Protein AF-A0A538GD21-F1 (afdb_monomer_lite)

pLDDT: mean 90.35, std 8.59, range [55.34, 98.69]

Radius of gyration: 17.84 Å; chains: 1; bounding box: 38×22×56 Å

Secondary structure (DSSP, 8-state):
-HHHHHHHHHHHHHHHHHHHHHHHHHHHHT--TTS-HHHHHHHHHHHHHHHTHHHHHHHHHHHHHHHHHHHHHTTS-GGGHHHHHHHHHHHHHHHHHHHHHHHHHS-PPTT-HHHHHHHHHHHHHHHHHHH-

Sequence (132 aa):
AQAEALRERAVQLVDEDAEAYRLALEARAAADESAKPEQRDWTLGQITAAAAEPPLALVRLGADLAELCGAAAGRVEPRVHADVAAAAALGAAVARGARALVAANLTAPAGDPRVEEADRLVAAAEAVARAL

Foldseek 3Di:
DVVVVLVVVVVVLVVVLVVLVVVLVVQLVVQDPPDDPVVSVVSNQVSLVSNLVSLLVQLVSLLSQLVVLLVCLVPDDPVCNVVSLVSLVVSLVSLVVSLVVSVVSNVDDPPDVSNVSSVVSSVNSVVSSVVD

Structure (mmCIF, N/CA/C/O backbone):
data_AF-A0A538GD21-F1
#
_entry.id   AF-A0A538GD21-F1
#
loop_
_atom_site.group_PDB
_atom_site.id
_atom_site.type_symbol
_atom_site.label_atom_id
_atom_site.label_alt_id
_atom_site.label_comp_id
_atom_site.label_asym_id
_atom_site.label_entity_id
_atom_site.label_seq_id
_atom_site.pdbx_PDB_ins_code
_atom_site.Cartn_x
_atom_site.Cartn_y
_atom_site.Cartn_z
_atom_site.occupancy
_atom_site.B_iso_or_equiv
_atom_site.auth_seq_id
_atom_site.auth_comp_id
_atom_site.auth_asym_id
_atom_site.auth_atom_id
_atom_site.pdbx_PDB_model_num
ATOM 1 N N . ALA A 1 1 ? 4.323 1.619 20.055 1.00 80.06 1 ALA A N 1
ATOM 2 C CA . ALA A 1 1 ? 5.445 0.931 19.383 1.00 80.06 1 ALA A CA 1
ATOM 3 C C . ALA A 1 1 ? 5.147 0.683 17.904 1.00 80.06 1 ALA A C 1
ATOM 5 O O . ALA A 1 1 ? 5.859 1.218 17.069 1.00 80.06 1 ALA A O 1
ATOM 6 N N . GLN A 1 2 ? 4.106 -0.088 17.554 1.00 90.19 2 GLN A N 1
ATOM 7 C CA . GLN A 1 2 ? 3.800 -0.386 16.143 1.00 90.19 2 GLN A CA 1
ATOM 8 C C . GLN A 1 2 ? 3.352 0.853 15.348 1.00 90.19 2 GLN A C 1
ATOM 10 O O . GLN A 1 2 ? 3.817 1.050 14.233 1.00 90.19 2 GLN A O 1
ATOM 15 N N . ALA A 1 3 ? 2.515 1.721 15.928 1.00 90.75 3 ALA A N 1
ATOM 16 C CA . ALA A 1 3 ? 2.095 2.965 15.277 1.00 90.75 3 ALA A CA 1
ATOM 17 C C . ALA A 1 3 ? 3.279 3.912 15.004 1.00 90.75 3 ALA A C 1
ATOM 19 O O . ALA A 1 3 ? 3.379 4.472 13.915 1.00 90.75 3 ALA A O 1
ATOM 20 N N . GLU A 1 4 ? 4.212 4.054 15.954 1.00 94.12 4 GLU A N 1
ATOM 21 C CA . GLU A 1 4 ? 5.437 4.830 15.734 1.00 94.12 4 GLU A CA 1
ATOM 22 C C . GLU A 1 4 ? 6.307 4.233 14.624 1.00 94.12 4 GLU A C 1
ATOM 24 O O . GLU A 1 4 ? 6.770 4.982 13.767 1.00 94.12 4 GLU A O 1
ATOM 29 N N . ALA A 1 5 ? 6.469 2.906 14.587 1.00 95.38 5 ALA A N 1
ATOM 30 C CA . ALA A 1 5 ? 7.230 2.233 13.536 1.00 95.38 5 ALA A CA 1
ATOM 31 C C . ALA A 1 5 ? 6.598 2.434 12.146 1.00 95.38 5 ALA A C 1
ATOM 33 O O . ALA A 1 5 ? 7.303 2.733 11.184 1.00 95.38 5 ALA A O 1
ATOM 34 N N . LEU A 1 6 ? 5.266 2.342 12.041 1.00 94.75 6 LEU A N 1
ATOM 35 C CA . LEU A 1 6 ? 4.541 2.633 10.799 1.00 94.75 6 LEU A CA 1
ATOM 36 C C . LEU A 1 6 ? 4.718 4.095 10.378 1.00 94.75 6 LEU A C 1
ATOM 38 O O . LEU A 1 6 ? 4.948 4.372 9.205 1.00 94.75 6 LEU A O 1
ATOM 42 N N . ARG A 1 7 ? 4.667 5.038 11.323 1.00 94.56 7 ARG A N 1
ATOM 43 C CA . ARG A 1 7 ? 4.904 6.460 11.042 1.00 94.56 7 ARG A CA 1
ATOM 44 C C . ARG A 1 7 ? 6.318 6.701 10.511 1.00 94.56 7 ARG A C 1
ATOM 46 O O . ARG A 1 7 ? 6.482 7.421 9.533 1.00 94.56 7 ARG A O 1
ATOM 53 N N . GLU A 1 8 ? 7.331 6.120 11.147 1.00 95.50 8 GLU A N 1
ATOM 54 C CA . GLU A 1 8 ? 8.727 6.233 10.704 1.00 95.50 8 GLU A CA 1
ATOM 55 C C . GLU A 1 8 ? 8.917 5.641 9.308 1.00 95.50 8 GLU A C 1
ATOM 57 O O . GLU A 1 8 ? 9.524 6.282 8.448 1.00 95.50 8 GLU A O 1
ATOM 62 N N . ARG A 1 9 ? 8.317 4.473 9.045 1.00 95.50 9 ARG A N 1
ATOM 63 C CA . ARG A 1 9 ? 8.356 3.855 7.719 1.00 95.50 9 ARG A CA 1
ATOM 64 C C . ARG A 1 9 ? 7.638 4.695 6.664 1.00 95.50 9 ARG A C 1
ATOM 66 O O . ARG A 1 9 ? 8.142 4.810 5.552 1.00 95.50 9 ARG A O 1
ATOM 73 N N . ALA A 1 10 ? 6.505 5.310 7.003 1.00 93.31 10 ALA A N 1
ATOM 74 C CA . ALA A 1 10 ? 5.768 6.178 6.088 1.00 93.31 10 ALA A CA 1
ATOM 75 C C . ALA A 1 10 ? 6.607 7.384 5.652 1.00 93.31 10 ALA A C 1
ATOM 77 O O . ALA A 1 10 ? 6.613 7.722 4.474 1.00 93.31 10 ALA A O 1
ATOM 78 N N . VAL A 1 11 ? 7.346 8.002 6.580 1.00 93.69 11 VAL A N 1
ATOM 79 C CA . VAL A 1 11 ? 8.239 9.129 6.264 1.00 93.69 11 VAL A CA 1
ATOM 80 C C . VAL A 1 11 ? 9.363 8.693 5.324 1.00 93.69 11 VAL A C 1
ATOM 82 O O . VAL A 1 11 ? 9.615 9.376 4.340 1.00 93.69 11 VAL A O 1
ATOM 85 N N . GLN A 1 12 ? 9.992 7.543 5.577 1.00 92.94 12 GLN A N 1
ATOM 86 C CA . GLN A 1 12 ? 11.043 7.009 4.699 1.00 92.94 12 GLN A CA 1
ATOM 87 C C . GLN A 1 12 ? 10.528 6.703 3.288 1.00 92.94 12 GLN A C 1
ATOM 89 O O . GLN A 1 12 ? 11.198 7.004 2.305 1.00 92.94 12 GLN A O 1
ATOM 94 N N . LE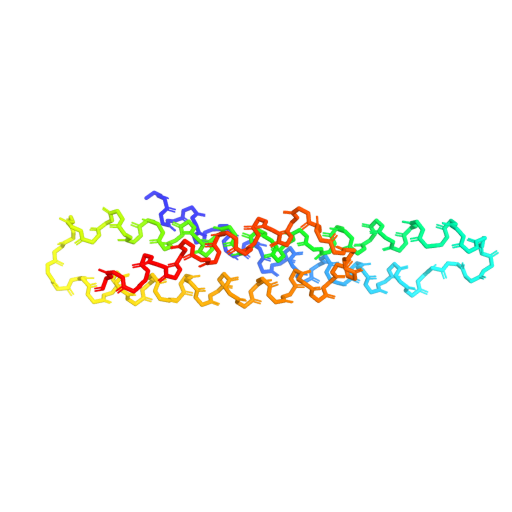U A 1 13 ? 9.325 6.133 3.183 1.00 92.56 13 LEU A N 1
ATOM 95 C CA . LEU A 1 13 ? 8.744 5.746 1.898 1.00 92.56 13 LEU A CA 1
ATOM 96 C C . LEU A 1 13 ? 8.457 6.931 0.974 1.00 92.56 13 LEU A C 1
ATOM 98 O O . LEU A 1 13 ? 8.493 6.755 -0.238 1.00 92.56 13 LEU A O 1
ATOM 102 N N . VAL A 1 14 ? 8.200 8.123 1.519 1.00 86.06 14 VAL A N 1
ATOM 103 C CA . VAL A 1 14 ? 8.024 9.338 0.705 1.00 86.06 14 VAL A CA 1
ATOM 104 C C . VAL A 1 14 ? 9.301 9.662 -0.072 1.00 86.06 14 VAL A C 1
ATOM 106 O O . VAL A 1 14 ? 9.235 9.936 -1.269 1.00 86.06 14 VAL A O 1
ATOM 109 N N . ASP A 1 15 ? 10.454 9.593 0.592 1.00 89.56 15 ASP A N 1
ATOM 110 C CA . ASP A 1 15 ? 11.743 9.872 -0.042 1.00 89.56 15 ASP A CA 1
ATOM 111 C C . ASP A 1 15 ? 12.143 8.740 -1.004 1.00 89.56 15 ASP A C 1
ATOM 113 O O . ASP A 1 15 ? 12.613 9.003 -2.111 1.00 89.56 15 ASP A O 1
ATOM 117 N N . GLU A 1 16 ? 11.906 7.481 -0.614 1.00 91.25 16 GLU A N 1
ATOM 118 C CA . GLU A 1 16 ? 12.181 6.305 -1.453 1.00 91.25 16 GLU A CA 1
ATOM 119 C C . GLU A 1 16 ? 11.358 6.307 -2.753 1.00 91.25 16 GLU A C 1
ATOM 121 O O . GLU A 1 16 ? 11.899 5.995 -3.813 1.00 91.25 16 GLU A O 1
ATOM 126 N N . ASP A 1 17 ? 10.075 6.680 -2.697 1.00 86.56 17 ASP A N 1
ATOM 127 C CA . ASP A 1 17 ? 9.197 6.758 -3.873 1.00 86.56 17 ASP A CA 1
ATOM 128 C C . ASP A 1 17 ? 9.646 7.853 -4.849 1.00 86.56 17 ASP A C 1
ATOM 130 O O . ASP A 1 17 ? 9.818 7.599 -6.046 1.00 86.56 17 ASP A O 1
ATOM 134 N N . ALA A 1 18 ? 9.926 9.053 -4.331 1.00 87.19 18 ALA A N 1
ATOM 135 C CA . ALA A 1 18 ? 10.401 10.167 -5.143 1.00 87.19 18 ALA A CA 1
ATOM 136 C C . ALA A 1 18 ? 11.740 9.846 -5.828 1.00 87.19 18 ALA A C 1
ATOM 138 O O . ALA A 1 18 ? 11.923 10.133 -7.016 1.00 87.19 18 ALA A O 1
ATOM 139 N N . GLU A 1 19 ? 12.663 9.223 -5.096 1.00 89.50 19 GLU A N 1
ATOM 140 C CA . GLU A 1 19 ? 13.976 8.851 -5.612 1.00 89.50 19 GLU A CA 1
ATOM 141 C C . GLU A 1 19 ? 13.892 7.725 -6.648 1.00 89.50 19 GLU A C 1
ATOM 143 O O . GLU A 1 19 ? 14.491 7.828 -7.720 1.00 89.50 19 GLU A O 1
ATOM 148 N N . ALA A 1 20 ? 13.109 6.675 -6.384 1.00 87.69 20 ALA A N 1
ATOM 149 C CA . ALA A 1 20 ? 12.917 5.584 -7.336 1.00 87.69 20 ALA A CA 1
ATOM 150 C C . ALA A 1 20 ? 12.286 6.080 -8.642 1.00 87.69 20 ALA A C 1
ATOM 152 O O . ALA A 1 20 ? 12.716 5.687 -9.730 1.00 87.69 20 ALA A O 1
ATOM 153 N N . TYR A 1 21 ? 11.314 6.990 -8.552 1.00 83.25 21 TYR A N 1
ATOM 154 C CA . TYR A 1 21 ? 10.711 7.611 -9.724 1.00 83.25 21 TYR A CA 1
ATOM 155 C C . TYR A 1 21 ? 11.722 8.458 -10.511 1.00 83.25 21 TYR A C 1
ATOM 157 O O . TYR A 1 21 ? 11.814 8.332 -11.736 1.00 83.25 21 TYR A O 1
ATOM 165 N N . ARG A 1 22 ? 12.535 9.277 -9.827 1.00 88.44 22 ARG A N 1
ATOM 166 C CA . ARG A 1 22 ? 13.602 10.072 -10.459 1.00 88.44 22 ARG A CA 1
ATOM 167 C C . ARG A 1 22 ? 14.603 9.179 -11.195 1.00 88.44 22 ARG A C 1
ATOM 169 O O . ARG A 1 22 ? 14.872 9.413 -12.374 1.00 88.44 22 ARG A O 1
ATOM 176 N N . LEU A 1 23 ? 15.108 8.140 -10.530 1.00 85.94 23 LEU A N 1
ATOM 177 C CA . LEU A 1 23 ? 16.044 7.176 -11.115 1.00 85.94 23 LEU A CA 1
ATOM 178 C C . LEU A 1 23 ? 15.436 6.461 -12.326 1.00 85.94 23 LEU A C 1
ATOM 180 O O . LEU A 1 23 ? 16.123 6.254 -13.326 1.00 85.94 23 LEU A O 1
ATOM 184 N N . ALA A 1 24 ? 14.143 6.133 -12.276 1.00 84.50 24 ALA A N 1
ATOM 185 C CA . ALA A 1 24 ? 13.456 5.514 -13.400 1.00 84.50 24 ALA A CA 1
ATOM 186 C C . ALA A 1 24 ? 13.374 6.436 -14.625 1.00 84.50 24 ALA A C 1
ATOM 188 O O . ALA A 1 24 ? 13.600 5.988 -15.752 1.00 84.50 24 ALA A O 1
ATOM 189 N N . LEU A 1 25 ? 13.104 7.729 -14.420 1.00 85.56 25 LEU A N 1
ATOM 190 C CA . LEU A 1 25 ? 13.097 8.717 -15.501 1.00 85.56 25 LEU A CA 1
ATOM 191 C C . LEU A 1 25 ? 14.486 8.912 -16.117 1.00 85.56 25 LEU A C 1
ATOM 193 O O . LEU A 1 25 ? 14.608 8.943 -17.343 1.00 85.56 25 LEU A O 1
ATOM 197 N N . GLU A 1 26 ? 15.525 9.011 -15.288 1.00 87.12 26 GLU A N 1
ATOM 198 C CA . GLU A 1 26 ? 16.910 9.156 -15.748 1.00 87.12 26 GLU A CA 1
ATOM 199 C C . GLU A 1 26 ? 17.370 7.939 -16.539 1.00 87.12 26 GLU A C 1
ATOM 201 O O . GLU A 1 26 ? 17.910 8.077 -17.635 1.00 87.12 26 GLU A O 1
ATOM 206 N N . ALA A 1 27 ? 17.095 6.742 -16.028 1.00 82.81 27 ALA A N 1
ATOM 207 C CA . ALA A 1 27 ? 17.472 5.510 -16.695 1.00 82.81 27 ALA A CA 1
ATOM 208 C C . ALA A 1 27 ? 16.691 5.305 -18.006 1.00 82.81 27 ALA A C 1
ATOM 210 O O . ALA A 1 27 ? 17.253 4.814 -18.984 1.00 82.81 27 ALA A O 1
ATOM 211 N N . ARG A 1 28 ? 15.429 5.756 -18.079 1.00 80.50 28 ARG A N 1
ATOM 212 C CA . ARG A 1 28 ? 14.667 5.781 -19.337 1.00 80.50 28 ARG A CA 1
ATOM 213 C C . ARG A 1 28 ? 15.251 6.766 -20.348 1.00 80.50 28 ARG A C 1
ATOM 215 O O . ARG A 1 28 ? 15.279 6.457 -21.533 1.00 80.50 28 ARG A O 1
ATOM 222 N N . ALA A 1 29 ? 15.701 7.937 -19.900 1.00 84.25 29 ALA A N 1
ATOM 223 C CA . ALA A 1 29 ? 16.320 8.941 -20.765 1.00 84.25 29 ALA A CA 1
ATOM 224 C C . ALA A 1 29 ? 17.718 8.522 -21.251 1.00 84.25 29 ALA A C 1
ATOM 226 O O . ALA A 1 29 ? 18.106 8.858 -22.365 1.00 84.25 29 ALA A O 1
ATOM 227 N N . ALA A 1 30 ? 18.459 7.781 -20.425 1.00 82.81 30 ALA A N 1
ATOM 228 C CA . ALA A 1 30 ? 19.785 7.259 -20.743 1.00 82.81 30 ALA A CA 1
ATOM 229 C C . ALA A 1 30 ? 19.757 5.931 -21.519 1.00 82.81 30 ALA A C 1
ATOM 231 O O . ALA A 1 30 ? 20.818 5.425 -21.884 1.00 82.81 30 ALA A O 1
ATOM 232 N N . ALA A 1 31 ? 18.575 5.345 -21.743 1.00 79.12 31 ALA A N 1
ATOM 233 C CA . ALA A 1 31 ? 18.439 4.090 -22.466 1.00 79.12 31 ALA A CA 1
ATOM 234 C C . ALA A 1 31 ? 19.028 4.234 -23.877 1.00 79.12 31 ALA A C 1
ATOM 236 O O . ALA A 1 31 ? 18.521 4.989 -24.704 1.00 79.12 31 ALA A O 1
ATOM 237 N N . ASP A 1 32 ? 20.116 3.506 -24.127 1.00 75.56 32 ASP A N 1
ATOM 238 C CA . ASP A 1 32 ? 20.887 3.600 -25.361 1.00 75.56 32 ASP A CA 1
ATOM 239 C C . ASP A 1 32 ? 20.032 3.185 -26.566 1.00 75.56 32 ASP A C 1
ATOM 241 O O . ASP A 1 32 ? 19.669 2.017 -26.733 1.00 75.56 32 ASP A O 1
ATOM 245 N N . GLU A 1 33 ? 19.702 4.152 -27.421 1.00 73.31 33 GLU A N 1
ATOM 246 C CA . GLU A 1 33 ? 18.956 3.907 -28.656 1.00 73.31 33 GLU A CA 1
ATOM 247 C C . GLU A 1 33 ? 19.740 3.051 -29.660 1.00 73.31 33 GLU A C 1
ATOM 249 O O . GLU A 1 33 ? 19.134 2.457 -30.553 1.00 73.31 33 GLU A O 1
ATOM 254 N N . SER A 1 34 ? 21.064 2.952 -29.503 1.00 76.25 34 SER A N 1
ATOM 255 C CA . SER A 1 34 ? 21.932 2.101 -30.319 1.00 76.25 34 SER A CA 1
ATOM 256 C C . SER A 1 34 ? 22.043 0.658 -29.807 1.00 76.25 34 SER A C 1
ATOM 258 O O . SER A 1 34 ? 22.546 -0.211 -30.528 1.00 76.25 34 SER A O 1
ATOM 260 N N . ALA A 1 35 ? 21.529 0.365 -28.605 1.00 79.69 35 ALA A N 1
ATOM 261 C CA . ALA A 1 35 ? 21.468 -0.993 -28.075 1.00 79.69 35 ALA A CA 1
ATOM 262 C C . ALA A 1 35 ? 20.474 -1.867 -28.855 1.00 79.69 35 ALA A C 1
ATOM 264 O O . ALA A 1 35 ? 19.518 -1.394 -29.477 1.00 79.69 35 ALA A O 1
ATOM 265 N N . LYS A 1 36 ? 20.662 -3.192 -28.784 1.00 86.38 36 LYS A N 1
ATOM 266 C CA . LYS A 1 36 ? 19.693 -4.129 -29.365 1.00 86.38 36 LYS A CA 1
ATOM 267 C C . LYS A 1 36 ? 18.334 -3.973 -28.664 1.00 86.38 36 LYS A C 1
ATOM 269 O O . LYS A 1 36 ? 18.320 -3.874 -27.434 1.00 86.38 36 LYS A O 1
ATOM 274 N N . PRO A 1 37 ? 17.205 -4.041 -29.398 1.00 84.06 37 PRO A N 1
ATOM 275 C CA . PRO A 1 37 ? 15.868 -3.870 -28.826 1.00 84.06 37 PRO A CA 1
ATOM 276 C C . PRO A 1 37 ? 15.619 -4.728 -27.580 1.00 84.06 37 PRO A C 1
ATOM 278 O O . PRO A 1 37 ? 15.193 -4.212 -26.560 1.00 84.06 37 PRO A O 1
ATOM 281 N N . GLU A 1 38 ? 16.013 -6.001 -27.617 1.00 84.81 38 GLU A N 1
ATOM 282 C CA . GLU A 1 38 ? 15.848 -6.954 -26.510 1.00 84.81 38 GLU A CA 1
ATOM 283 C C . GLU A 1 38 ? 16.608 -6.545 -25.237 1.00 84.81 38 GLU A C 1
ATOM 285 O O . GLU A 1 38 ? 16.107 -6.702 -24.126 1.00 84.81 38 GLU A O 1
ATOM 290 N N . GLN A 1 39 ? 17.822 -6.003 -25.384 1.00 83.50 39 GLN A N 1
ATOM 291 C CA . GLN A 1 39 ? 18.646 -5.561 -24.252 1.00 83.50 39 GLN A CA 1
ATOM 292 C C . GLN A 1 39 ? 18.087 -4.280 -23.632 1.00 83.50 39 GLN A C 1
ATOM 294 O O . GLN A 1 39 ? 18.083 -4.125 -22.408 1.00 83.50 39 GLN A O 1
ATOM 299 N N . ARG A 1 40 ? 17.584 -3.377 -24.479 1.00 81.50 40 ARG A N 1
ATOM 300 C CA . ARG A 1 40 ? 16.920 -2.149 -24.050 1.00 81.50 40 ARG A CA 1
ATOM 301 C C . ARG A 1 40 ? 15.609 -2.456 -23.327 1.00 81.50 40 ARG A C 1
ATOM 303 O O . ARG A 1 40 ? 15.407 -1.950 -22.228 1.00 81.50 40 ARG A O 1
ATOM 310 N N . ASP A 1 41 ? 14.776 -3.330 -23.884 1.00 83.00 41 ASP A N 1
ATOM 311 C CA . ASP A 1 41 ? 13.494 -3.730 -23.294 1.00 83.00 41 ASP A CA 1
ATOM 312 C C . ASP A 1 41 ? 13.695 -4.448 -21.953 1.00 83.00 41 ASP A C 1
ATOM 314 O O . ASP A 1 41 ? 12.999 -4.150 -20.983 1.00 83.00 41 ASP A O 1
ATOM 318 N N . TRP A 1 42 ? 14.695 -5.333 -21.855 1.00 83.19 42 TRP A N 1
ATOM 319 C CA . TRP A 1 42 ? 15.050 -5.974 -20.588 1.00 83.19 42 TRP A CA 1
ATOM 320 C C . TRP A 1 42 ? 15.482 -4.953 -19.528 1.00 83.19 42 TRP A C 1
ATOM 322 O O . TRP A 1 42 ? 15.000 -4.998 -18.396 1.00 83.19 42 TRP A O 1
ATOM 332 N N . THR A 1 43 ? 16.342 -4.000 -19.900 1.00 83.25 43 THR A N 1
ATOM 333 C CA . THR A 1 43 ? 16.831 -2.953 -18.989 1.00 83.25 43 THR A CA 1
ATOM 334 C C . THR A 1 43 ? 15.686 -2.062 -18.504 1.00 83.25 43 THR A C 1
ATOM 336 O O . THR A 1 43 ? 15.541 -1.846 -17.301 1.00 83.25 43 THR A O 1
ATOM 339 N N . LEU A 1 44 ? 14.823 -1.607 -19.418 1.00 81.38 44 LEU A N 1
ATOM 340 C CA . LEU A 1 44 ? 13.628 -0.829 -19.086 1.00 81.38 44 L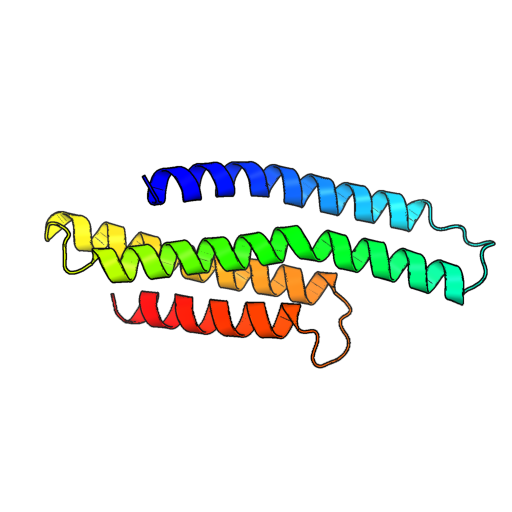EU A CA 1
ATOM 341 C C . LEU A 1 44 ? 12.675 -1.616 -18.178 1.00 81.38 44 LEU A C 1
ATOM 343 O O . LEU A 1 44 ? 12.170 -1.064 -17.206 1.00 81.38 44 LEU A O 1
ATOM 347 N N . GLY A 1 45 ? 12.489 -2.914 -18.432 1.00 81.94 45 GLY A N 1
ATOM 348 C CA . GLY A 1 45 ? 11.684 -3.788 -17.580 1.00 81.94 45 GLY A CA 1
ATOM 349 C C . GLY A 1 45 ? 12.208 -3.883 -16.144 1.00 81.94 45 GLY A C 1
ATOM 350 O O . GLY A 1 45 ? 11.417 -3.828 -15.204 1.00 81.94 45 GLY A O 1
ATOM 351 N N . GLN A 1 46 ? 13.529 -3.969 -15.948 1.00 83.06 46 GLN A N 1
ATOM 352 C CA . GLN A 1 46 ? 14.136 -3.972 -14.608 1.00 83.06 46 GLN A CA 1
ATOM 353 C C . GLN A 1 46 ? 13.929 -2.639 -13.878 1.00 83.06 46 GLN A C 1
ATOM 355 O O . GLN A 1 46 ? 13.566 -2.629 -12.703 1.00 83.06 46 GLN A O 1
ATOM 360 N N . ILE A 1 47 ? 14.113 -1.519 -14.581 1.00 82.75 47 ILE A N 1
ATOM 361 C CA . ILE A 1 47 ? 13.917 -0.172 -14.028 1.00 82.75 47 ILE A CA 1
ATOM 362 C C . ILE A 1 47 ? 12.467 0.016 -13.580 1.00 82.75 47 ILE A C 1
ATOM 364 O O . ILE A 1 47 ? 12.202 0.414 -12.446 1.00 82.75 47 ILE A O 1
ATOM 368 N N . THR A 1 48 ? 11.523 -0.329 -14.452 1.00 80.00 48 THR A N 1
ATOM 369 C CA . THR A 1 48 ? 10.093 -0.259 -14.163 1.00 80.00 48 THR A CA 1
ATOM 370 C C . THR A 1 48 ? 9.703 -1.160 -12.990 1.00 80.00 48 THR A C 1
ATOM 372 O O . THR A 1 48 ? 8.925 -0.758 -12.125 1.00 80.00 48 THR A O 1
ATOM 375 N N . ALA A 1 49 ? 10.262 -2.371 -12.923 1.00 82.12 49 ALA A N 1
ATOM 376 C CA . ALA A 1 49 ? 10.016 -3.290 -11.820 1.00 82.12 49 ALA A CA 1
ATOM 377 C C . ALA A 1 49 ? 10.510 -2.733 -10.475 1.00 82.12 49 ALA A C 1
ATOM 379 O O . ALA A 1 49 ? 9.799 -2.873 -9.482 1.00 82.12 49 ALA A O 1
ATOM 380 N N . ALA A 1 50 ? 11.681 -2.091 -10.447 1.00 82.81 50 ALA A N 1
ATOM 381 C CA . ALA A 1 50 ? 12.219 -1.456 -9.246 1.00 82.81 50 ALA A CA 1
ATOM 382 C C . ALA A 1 50 ? 11.383 -0.238 -8.816 1.00 82.81 50 ALA A C 1
ATOM 384 O O . ALA A 1 50 ? 11.093 -0.077 -7.633 1.00 82.81 50 ALA A O 1
ATOM 385 N N . ALA A 1 51 ? 10.925 0.575 -9.772 1.00 86.12 51 ALA A N 1
ATOM 386 C CA . ALA A 1 51 ? 10.078 1.741 -9.510 1.00 86.12 51 ALA A CA 1
ATOM 387 C C . ALA A 1 51 ? 8.687 1.385 -8.950 1.00 86.12 51 ALA A C 1
ATOM 389 O O . ALA A 1 51 ? 8.009 2.233 -8.376 1.00 86.12 51 ALA A O 1
ATOM 390 N N . ALA A 1 52 ? 8.238 0.138 -9.108 1.00 88.12 52 ALA A N 1
ATOM 391 C CA . ALA A 1 52 ? 6.973 -0.329 -8.549 1.00 88.12 52 ALA A CA 1
ATOM 392 C C . ALA A 1 52 ? 7.063 -0.750 -7.071 1.00 88.12 52 ALA A C 1
ATOM 394 O O . ALA A 1 52 ? 6.021 -0.884 -6.426 1.00 88.12 52 ALA A O 1
ATOM 395 N N . GLU A 1 53 ? 8.268 -0.950 -6.524 1.00 90.56 53 GLU A N 1
ATOM 396 C CA . GLU A 1 53 ? 8.430 -1.433 -5.148 1.00 90.56 53 GLU A CA 1
ATOM 397 C C . GLU A 1 53 ? 8.021 -0.392 -4.090 1.00 90.56 53 GLU A C 1
ATOM 399 O O . GLU A 1 53 ? 7.263 -0.761 -3.190 1.00 90.56 53 GLU A O 1
ATOM 404 N N . PRO A 1 54 ? 8.411 0.900 -4.173 1.00 93.19 54 PRO A N 1
ATOM 405 C CA . PRO A 1 54 ? 7.980 1.879 -3.172 1.00 93.19 54 PRO A CA 1
ATOM 406 C C . PRO A 1 54 ? 6.453 2.071 -3.122 1.00 93.19 54 PRO A C 1
ATOM 408 O O . PRO A 1 54 ? 5.892 2.013 -2.022 1.00 93.19 54 PRO A O 1
ATOM 411 N N . PRO A 1 55 ? 5.726 2.164 -4.257 1.00 92.88 55 PRO A N 1
ATOM 412 C CA . PRO A 1 55 ? 4.268 2.133 -4.239 1.00 92.88 55 PRO A CA 1
ATOM 413 C C . PRO A 1 55 ? 3.690 0.865 -3.603 1.00 92.88 55 PRO A C 1
ATOM 415 O O . PRO A 1 55 ? 2.746 0.950 -2.821 1.00 92.88 55 PRO A O 1
ATOM 418 N N . LEU A 1 56 ? 4.252 -0.318 -3.872 1.00 94.75 56 LEU A N 1
ATOM 419 C CA . LEU A 1 56 ? 3.782 -1.557 -3.245 1.00 94.75 56 LEU A CA 1
ATOM 420 C C . LEU A 1 56 ? 4.017 -1.551 -1.727 1.00 94.75 56 LEU A C 1
ATOM 422 O O . LEU A 1 56 ? 3.161 -1.989 -0.957 1.00 94.75 56 LEU A O 1
ATOM 426 N N . ALA A 1 57 ? 5.139 -0.999 -1.273 1.00 96.50 57 ALA A N 1
ATOM 427 C CA . ALA A 1 57 ? 5.412 -0.821 0.145 1.00 96.50 57 ALA A CA 1
ATOM 428 C C . ALA A 1 57 ? 4.430 0.161 0.814 1.00 96.50 57 ALA A C 1
ATOM 430 O O . ALA A 1 57 ? 4.019 -0.081 1.950 1.00 96.50 57 ALA A O 1
ATOM 431 N N . LEU A 1 58 ? 3.976 1.207 0.112 1.00 96.00 58 LEU A N 1
ATOM 432 C CA . LEU A 1 58 ? 2.887 2.074 0.582 1.00 96.00 58 LEU A CA 1
ATOM 433 C C . LEU A 1 58 ? 1.547 1.328 0.680 1.00 96.00 58 LEU A C 1
ATOM 435 O O . LEU A 1 58 ? 0.788 1.569 1.620 1.00 96.00 58 LEU A O 1
ATOM 439 N N . VAL A 1 59 ? 1.263 0.392 -0.238 1.00 97.69 59 VAL A N 1
ATOM 440 C CA . VAL A 1 59 ? 0.079 -0.481 -0.135 1.00 97.69 59 VAL A CA 1
ATOM 441 C C . VAL A 1 59 ? 0.125 -1.313 1.143 1.00 97.69 59 VAL A C 1
ATOM 443 O O . VAL A 1 59 ? -0.841 -1.309 1.909 1.00 97.69 59 VAL A O 1
ATOM 446 N N . ARG A 1 60 ? 1.255 -1.984 1.392 1.00 98.19 60 ARG A N 1
ATOM 447 C CA . ARG A 1 60 ? 1.480 -2.789 2.602 1.00 98.19 60 ARG A CA 1
ATOM 448 C C . ARG A 1 60 ? 1.324 -1.945 3.866 1.00 98.19 60 ARG A C 1
ATOM 450 O O . ARG A 1 60 ? 0.567 -2.318 4.751 1.00 98.19 60 ARG A O 1
ATOM 457 N N . LEU A 1 61 ? 1.929 -0.757 3.902 1.00 98.06 61 LEU A N 1
ATOM 458 C CA . LEU A 1 61 ? 1.832 0.155 5.044 1.00 98.06 61 LEU A CA 1
ATOM 459 C C . LEU A 1 61 ? 0.391 0.602 5.330 1.00 98.06 61 LEU A C 1
ATOM 461 O O . LEU A 1 61 ? -0.026 0.643 6.488 1.00 98.06 61 LEU A O 1
ATOM 465 N N . GLY A 1 62 ? -0.377 0.939 4.290 1.00 98.06 62 GLY A N 1
ATOM 466 C CA . GLY A 1 62 ? -1.785 1.310 4.439 1.00 98.06 62 GLY A CA 1
ATOM 467 C C . GLY A 1 62 ? -2.642 0.156 4.971 1.00 98.06 62 GLY A C 1
ATOM 468 O O . GLY A 1 62 ? -3.509 0.376 5.821 1.00 98.06 62 GLY A O 1
ATOM 469 N N . ALA A 1 63 ? -2.365 -1.070 4.518 1.00 98.56 63 ALA A N 1
ATOM 470 C CA . ALA A 1 63 ? -3.020 -2.277 5.013 1.00 98.56 63 ALA A CA 1
ATOM 471 C C . ALA A 1 63 ? -2.654 -2.587 6.474 1.00 98.56 63 ALA A C 1
ATOM 473 O O . ALA A 1 63 ? -3.560 -2.797 7.280 1.00 98.56 63 ALA A O 1
ATOM 474 N N . ASP A 1 64 ? -1.371 -2.511 6.839 1.00 98.44 64 ASP A N 1
ATOM 475 C CA . ASP A 1 64 ? -0.896 -2.718 8.213 1.00 98.44 64 ASP A CA 1
ATOM 476 C C . ASP A 1 64 ? -1.517 -1.704 9.187 1.00 98.44 64 ASP A C 1
ATOM 478 O O . ASP A 1 64 ? -1.886 -2.048 10.314 1.00 98.44 64 ASP A O 1
ATOM 482 N N . LEU A 1 65 ? -1.671 -0.443 8.761 1.00 98.25 65 LEU A N 1
ATOM 483 C CA . LEU A 1 65 ? -2.341 0.582 9.561 1.00 98.25 65 LEU A CA 1
ATOM 484 C C . LEU A 1 65 ? -3.826 0.257 9.768 1.00 98.25 65 LEU A C 1
ATOM 486 O O . LEU A 1 65 ? -4.324 0.379 10.890 1.00 98.25 65 LEU A O 1
ATOM 490 N N . ALA A 1 66 ? -4.532 -0.157 8.712 1.00 98.44 66 ALA A N 1
ATOM 491 C CA . ALA A 1 66 ? -5.933 -0.553 8.817 1.00 98.44 66 ALA A CA 1
ATOM 492 C C . ALA A 1 66 ? -6.099 -1.764 9.751 1.00 98.44 66 ALA A C 1
ATOM 494 O O . ALA A 1 66 ? -6.947 -1.728 10.642 1.00 98.44 66 ALA A O 1
ATOM 495 N N . GLU A 1 67 ? -5.249 -2.788 9.621 1.00 98.06 67 GLU A N 1
ATOM 496 C CA . GLU A 1 67 ? -5.246 -3.966 10.497 1.00 98.06 67 GLU A CA 1
ATOM 497 C C . GLU A 1 67 ? -4.988 -3.590 11.963 1.00 98.06 67 GLU A C 1
ATOM 499 O O . GLU A 1 67 ? -5.731 -4.016 12.853 1.00 98.06 67 GLU A O 1
ATOM 504 N N . LEU A 1 68 ? -3.995 -2.730 12.222 1.00 97.69 68 LEU A N 1
ATOM 505 C CA . LEU A 1 68 ? -3.707 -2.226 13.565 1.00 97.69 68 LEU A CA 1
ATOM 506 C C . LEU A 1 68 ? -4.922 -1.511 14.172 1.00 97.69 68 LEU A C 1
ATOM 508 O O . LEU A 1 68 ? -5.244 -1.728 15.343 1.00 97.69 68 LEU A O 1
ATOM 512 N N . CYS A 1 69 ? -5.619 -0.689 13.385 1.00 98.06 69 CYS A N 1
ATOM 513 C CA . CYS A 1 69 ? -6.834 -0.008 13.831 1.00 98.06 69 CYS A CA 1
ATOM 514 C C . CYS A 1 69 ? -7.955 -1.006 14.156 1.00 98.06 69 CYS A C 1
ATOM 516 O O . CYS A 1 69 ? -8.576 -0.901 15.214 1.00 98.06 69 CYS A O 1
ATOM 518 N N . GLY A 1 70 ? -8.161 -2.021 13.310 1.00 97.56 70 GLY A N 1
ATOM 519 C CA . GLY A 1 70 ? -9.121 -3.099 13.563 1.00 97.56 70 GLY A CA 1
ATOM 520 C C . GLY A 1 70 ? -8.838 -3.853 14.866 1.00 97.56 70 GLY A C 1
ATOM 521 O O . GLY A 1 70 ? -9.741 -4.078 15.672 1.00 97.56 70 GLY A O 1
ATOM 522 N N . ALA A 1 71 ? -7.570 -4.178 15.127 1.00 96.25 71 ALA A N 1
ATOM 523 C CA . ALA A 1 71 ? -7.152 -4.834 16.365 1.00 96.25 71 ALA A CA 1
ATOM 524 C C . ALA A 1 71 ? -7.297 -3.933 17.610 1.00 96.25 71 ALA A C 1
ATOM 526 O O . ALA A 1 71 ? -7.495 -4.436 18.724 1.00 96.25 71 ALA A O 1
ATOM 527 N N . ALA A 1 72 ? -7.188 -2.613 17.438 1.00 95.44 72 ALA A N 1
ATOM 528 C CA . ALA A 1 72 ? -7.276 -1.632 18.515 1.00 95.44 72 ALA A CA 1
ATOM 529 C C . ALA A 1 72 ? -8.719 -1.242 18.872 1.00 95.44 72 ALA A C 1
ATOM 531 O O . ALA A 1 72 ? -8.985 -0.950 20.037 1.00 95.44 72 ALA A O 1
ATOM 532 N N . ALA A 1 73 ? -9.655 -1.259 17.920 1.00 94.81 73 ALA A N 1
ATOM 533 C CA . ALA A 1 73 ? -10.999 -0.696 18.082 1.00 94.81 73 ALA A CA 1
ATOM 534 C C . ALA A 1 73 ? -11.779 -1.230 19.297 1.00 94.81 73 ALA A C 1
ATOM 536 O O . ALA A 1 73 ? -12.422 -0.461 20.006 1.00 94.81 73 ALA A O 1
ATOM 537 N N . GLY A 1 74 ? -11.655 -2.526 19.608 1.00 93.19 74 GLY A N 1
ATOM 538 C CA . GLY A 1 74 ? -12.294 -3.139 20.783 1.00 93.19 74 GLY A CA 1
ATOM 539 C C . GLY A 1 74 ? -11.577 -2.902 22.120 1.00 93.19 74 GLY A C 1
ATOM 540 O O . GLY A 1 74 ? -12.023 -3.409 23.147 1.00 93.19 74 GLY A O 1
ATOM 541 N N . ARG A 1 75 ? -10.437 -2.200 22.118 1.00 94.31 75 ARG A N 1
ATOM 542 C CA . ARG A 1 75 ? -9.552 -2.011 23.284 1.00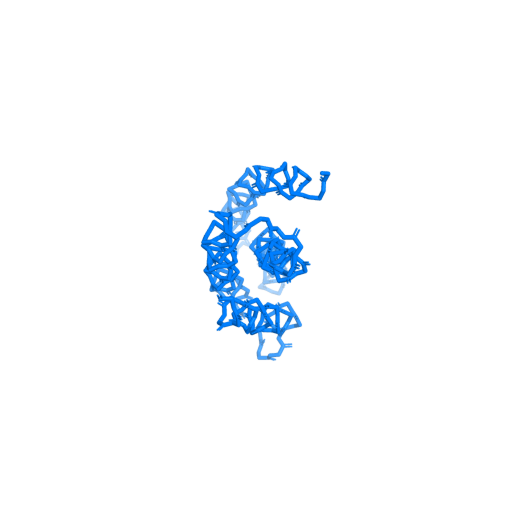 94.31 75 ARG A CA 1
ATOM 543 C C . ARG A 1 75 ? -9.329 -0.543 23.647 1.00 94.31 75 ARG A C 1
ATOM 545 O O . ARG A 1 75 ? -8.768 -0.270 24.706 1.00 94.31 75 ARG A O 1
ATOM 552 N N . VAL A 1 76 ? -9.721 0.388 22.779 1.00 94.50 76 VAL A N 1
ATOM 553 C CA . VAL A 1 76 ? -9.582 1.829 23.020 1.00 94.50 76 VAL A CA 1
ATOM 554 C C . VAL A 1 76 ? -10.735 2.379 23.855 1.00 94.50 76 VAL A C 1
ATOM 556 O O . VAL A 1 76 ? -11.825 1.813 23.912 1.00 94.50 76 VAL A O 1
ATOM 559 N N . GLU A 1 77 ? -10.500 3.519 24.503 1.00 95.62 77 GLU A N 1
ATOM 560 C CA . GLU A 1 77 ? -11.563 4.262 25.177 1.00 95.62 77 GLU A CA 1
ATOM 561 C C . GLU A 1 77 ? -12.623 4.733 24.161 1.00 95.62 77 GLU A C 1
ATOM 563 O O . GLU A 1 77 ? -12.256 5.151 23.059 1.00 95.62 77 GLU A O 1
ATOM 568 N N . PRO A 1 78 ? -13.920 4.781 24.527 1.00 92.75 78 PRO A N 1
ATOM 569 C CA . PRO A 1 78 ? -14.992 5.160 23.600 1.00 92.75 78 PRO A CA 1
ATOM 570 C C . PRO A 1 78 ? -14.770 6.499 22.883 1.00 92.75 78 PRO A C 1
ATOM 572 O O . PRO A 1 78 ? -15.124 6.647 21.718 1.00 92.75 78 PRO A O 1
ATOM 575 N N . ARG A 1 79 ? -14.136 7.469 23.556 1.00 95.12 79 ARG A N 1
ATOM 576 C CA . ARG A 1 79 ? -13.837 8.791 22.982 1.00 95.12 79 ARG A CA 1
ATOM 577 C C . ARG A 1 79 ? -12.796 8.772 21.855 1.00 95.12 79 ARG A C 1
ATOM 579 O O . ARG A 1 79 ? -12.755 9.724 21.092 1.00 95.12 79 ARG A O 1
ATOM 586 N N . VAL A 1 80 ? -11.976 7.721 21.764 1.00 95.38 80 VAL A N 1
ATOM 587 C CA . VAL A 1 80 ? -10.902 7.565 20.760 1.00 95.38 80 VAL A CA 1
ATOM 588 C C . VAL A 1 80 ? -11.360 6.684 19.589 1.00 95.38 80 VAL A C 1
ATOM 590 O O . VAL A 1 80 ? -10.701 6.619 18.558 1.00 95.38 80 VAL A O 1
ATOM 593 N N . HIS A 1 81 ? -12.514 6.015 19.699 1.00 95.56 81 HIS A N 1
ATOM 594 C CA . HIS A 1 81 ? -13.013 5.112 18.656 1.00 95.56 81 HIS A CA 1
ATOM 595 C C . HIS A 1 81 ? -13.162 5.809 17.294 1.00 95.56 81 HIS A C 1
ATOM 597 O O . HIS A 1 81 ? -12.811 5.238 16.264 1.00 95.56 81 HIS A O 1
ATOM 603 N N . ALA A 1 82 ? -13.632 7.061 17.286 1.00 95.94 82 ALA A N 1
ATOM 604 C CA . ALA A 1 82 ? -13.753 7.851 16.062 1.00 95.94 82 ALA A CA 1
ATOM 605 C C . ALA A 1 82 ? -12.391 8.096 15.385 1.00 95.94 82 ALA A C 1
ATOM 607 O O . ALA A 1 82 ? -12.299 8.019 14.161 1.00 95.94 82 ALA A O 1
ATOM 608 N N . ASP A 1 83 ? -11.330 8.319 16.167 1.00 97.19 83 ASP A N 1
ATOM 609 C CA . ASP A 1 83 ? -9.973 8.507 15.645 1.00 97.19 83 ASP A CA 1
ATOM 610 C C . ASP A 1 83 ? -9.426 7.209 15.035 1.00 97.19 83 ASP A C 1
ATOM 612 O O . ASP A 1 83 ? -8.797 7.234 13.979 1.00 97.19 83 ASP A O 1
ATOM 616 N N . VAL A 1 84 ? -9.710 6.061 15.661 1.00 97.62 84 VAL A N 1
ATOM 617 C CA . VAL A 1 84 ? -9.328 4.738 15.139 1.00 97.62 84 VAL A CA 1
ATOM 618 C C . VAL A 1 84 ? -10.039 4.439 13.817 1.00 97.62 84 VAL A C 1
ATOM 620 O O . VAL A 1 84 ? -9.395 4.004 12.861 1.00 97.62 84 VAL A O 1
ATOM 623 N N . ALA A 1 85 ? -11.343 4.714 13.729 1.00 97.69 85 ALA A N 1
ATOM 624 C CA . ALA A 1 85 ? -12.106 4.545 12.493 1.00 97.69 85 ALA A CA 1
ATOM 625 C C . ALA A 1 85 ? -11.579 5.462 11.372 1.00 97.69 85 ALA A C 1
ATOM 627 O O . ALA A 1 85 ? -11.368 5.016 10.241 1.00 97.69 85 ALA A O 1
ATOM 628 N N . ALA A 1 86 ? -11.285 6.728 11.692 1.00 98.31 86 ALA A N 1
ATOM 629 C CA . ALA A 1 86 ? -10.699 7.671 10.742 1.00 98.31 86 ALA A CA 1
ATOM 630 C C . ALA A 1 86 ? -9.315 7.213 10.251 1.00 98.31 86 ALA A C 1
ATOM 632 O O . ALA A 1 86 ? -9.043 7.247 9.049 1.00 98.31 86 ALA A O 1
ATOM 633 N N . ALA A 1 87 ? -8.454 6.738 11.155 1.00 97.94 87 ALA A N 1
ATOM 634 C CA . ALA A 1 87 ? -7.133 6.224 10.809 1.00 97.94 87 ALA A CA 1
ATOM 635 C C . ALA A 1 87 ? -7.211 4.994 9.888 1.00 97.94 87 ALA A C 1
ATOM 637 O O . ALA A 1 87 ? -6.478 4.931 8.899 1.00 97.94 87 ALA A O 1
ATOM 638 N N . ALA A 1 88 ? -8.134 4.061 10.142 1.00 98.44 88 ALA A N 1
ATOM 639 C CA . ALA A 1 88 ? -8.348 2.903 9.273 1.00 98.44 88 ALA A CA 1
ATOM 640 C C . ALA A 1 88 ? -8.819 3.306 7.868 1.00 98.44 88 ALA A C 1
ATOM 642 O O . ALA A 1 88 ? -8.304 2.796 6.871 1.00 98.44 88 ALA A O 1
ATOM 643 N N . ALA A 1 89 ? -9.759 4.252 7.776 1.00 98.62 89 ALA A N 1
ATOM 644 C CA . ALA A 1 89 ? -10.249 4.763 6.498 1.00 98.62 89 ALA A CA 1
ATOM 645 C C . ALA A 1 89 ? -9.138 5.455 5.690 1.00 98.62 89 ALA A C 1
ATOM 647 O O . ALA A 1 89 ? -9.028 5.243 4.479 1.00 98.62 89 ALA A O 1
ATOM 648 N N . LEU A 1 90 ? -8.281 6.240 6.352 1.00 98.50 90 LEU A N 1
ATOM 649 C CA . LEU A 1 90 ? -7.113 6.859 5.723 1.00 98.50 90 LEU A CA 1
ATOM 650 C C . LEU A 1 90 ? -6.092 5.809 5.265 1.00 98.50 90 LEU A C 1
ATOM 652 O O . LEU A 1 90 ? -5.618 5.892 4.134 1.00 98.50 90 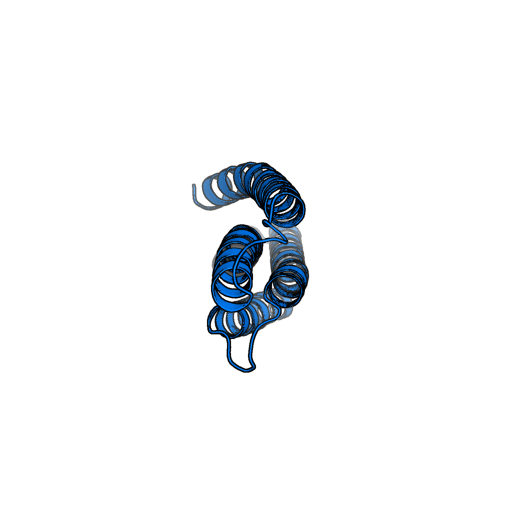LEU A O 1
ATOM 656 N N . GLY A 1 91 ? -5.803 4.794 6.086 1.00 98.06 91 GLY A N 1
ATOM 657 C CA . GLY A 1 91 ? -4.920 3.681 5.718 1.00 98.06 91 GLY A CA 1
ATOM 658 C C . GLY A 1 91 ? -5.409 2.928 4.478 1.00 98.06 91 GLY A C 1
ATOM 659 O O . GLY A 1 91 ? -4.656 2.751 3.518 1.00 98.06 91 GLY A O 1
ATOM 660 N N . ALA A 1 92 ? -6.699 2.585 4.432 1.00 98.62 92 ALA A N 1
ATOM 661 C CA . ALA A 1 92 ? -7.318 1.960 3.263 1.00 98.62 92 ALA A CA 1
ATOM 662 C C . ALA A 1 92 ? -7.273 2.867 2.018 1.00 98.62 92 ALA A C 1
ATOM 664 O O . ALA A 1 92 ? -7.013 2.399 0.906 1.00 98.62 92 ALA A O 1
ATOM 665 N N . ALA A 1 93 ? -7.478 4.179 2.182 1.00 98.44 93 ALA A N 1
ATOM 666 C CA . ALA A 1 93 ? -7.381 5.135 1.083 1.00 98.44 93 ALA A CA 1
ATOM 667 C C . ALA A 1 93 ? -5.952 5.242 0.523 1.00 98.44 93 ALA A C 1
ATOM 669 O O . ALA A 1 93 ? -5.794 5.266 -0.700 1.00 98.44 93 ALA A O 1
ATOM 670 N N . VAL A 1 94 ? -4.934 5.257 1.392 1.00 97.00 94 VAL A N 1
ATOM 671 C CA . VAL A 1 94 ? -3.516 5.213 0.999 1.00 97.00 94 VAL A CA 1
ATOM 672 C C . VAL A 1 94 ? -3.225 3.937 0.218 1.00 97.00 94 VAL A C 1
ATOM 674 O O . VAL A 1 94 ? -2.704 4.022 -0.893 1.00 97.00 94 VAL A O 1
ATOM 677 N N . ALA A 1 95 ? -3.636 2.774 0.735 1.00 98.00 95 ALA A N 1
ATOM 678 C CA . ALA A 1 95 ? -3.419 1.499 0.058 1.00 98.00 95 ALA A CA 1
ATOM 679 C C . ALA A 1 95 ? -4.045 1.485 -1.345 1.00 98.00 95 ALA A C 1
ATOM 681 O O . ALA A 1 95 ? -3.400 1.122 -2.327 1.00 98.00 95 ALA A O 1
ATOM 682 N N . ARG A 1 96 ? -5.288 1.958 -1.471 1.00 97.81 96 ARG A N 1
ATOM 683 C CA . ARG A 1 96 ? -5.987 2.039 -2.759 1.00 97.81 96 ARG A CA 1
ATOM 684 C C . ARG A 1 96 ? -5.302 2.991 -3.744 1.00 97.81 96 ARG A C 1
ATOM 686 O O . ARG A 1 96 ? -5.200 2.667 -4.927 1.00 97.81 96 ARG A O 1
ATOM 693 N N . GLY A 1 97 ? -4.845 4.153 -3.275 1.00 95.81 97 GLY A N 1
ATOM 694 C CA . GLY A 1 97 ? -4.116 5.120 -4.099 1.00 95.81 97 GLY A CA 1
ATOM 695 C C . GLY A 1 97 ? -2.782 4.559 -4.590 1.00 95.81 97 GLY A C 1
ATOM 696 O O . GLY A 1 97 ? -2.507 4.576 -5.787 1.00 95.81 97 GLY A O 1
ATOM 697 N N . ALA A 1 98 ? -1.999 3.974 -3.686 1.00 94.75 98 ALA A N 1
ATOM 698 C CA . ALA A 1 98 ? -0.707 3.380 -4.003 1.00 94.75 98 ALA A CA 1
ATOM 699 C C . ALA A 1 98 ? -0.833 2.175 -4.952 1.00 94.75 98 ALA A C 1
ATOM 701 O O . ALA A 1 98 ? -0.037 2.026 -5.875 1.00 94.75 98 ALA A O 1
ATOM 702 N N . ARG A 1 99 ? -1.896 1.372 -4.827 1.00 94.81 99 ARG A N 1
ATOM 703 C CA . ARG A 1 99 ? -2.209 0.285 -5.769 1.00 94.81 99 ARG A CA 1
ATOM 704 C C . ARG A 1 99 ? -2.399 0.790 -7.201 1.00 94.81 99 ARG A C 1
ATOM 706 O O . ARG A 1 99 ? -1.980 0.120 -8.142 1.00 94.81 99 ARG A O 1
ATOM 713 N N . ALA A 1 100 ? -2.995 1.970 -7.389 1.00 92.00 100 ALA A N 1
ATOM 714 C CA . ALA A 1 100 ? -3.108 2.572 -8.719 1.00 92.00 100 ALA A CA 1
ATOM 715 C C . ALA A 1 100 ? -1.732 2.951 -9.295 1.00 92.00 100 ALA A C 1
ATOM 717 O O . ALA A 1 100 ? -1.513 2.790 -10.494 1.00 92.00 100 ALA A O 1
ATOM 718 N N . LEU A 1 101 ? -0.796 3.386 -8.444 1.00 89.56 101 LEU A N 1
ATOM 719 C CA . LEU A 1 101 ? 0.585 3.682 -8.836 1.00 89.56 101 LEU A CA 1
ATOM 720 C C . LEU A 1 101 ? 1.362 2.406 -9.195 1.00 89.56 101 LEU A C 1
ATOM 722 O O . LEU A 1 101 ? 2.038 2.385 -10.219 1.00 89.56 101 LEU A O 1
ATOM 726 N N . VAL A 1 102 ? 1.201 1.318 -8.427 1.00 89.94 102 VAL A N 1
ATOM 727 C CA . VAL A 1 102 ? 1.763 -0.008 -8.761 1.00 89.94 102 VAL A CA 1
ATOM 728 C C . VAL A 1 102 ? 1.291 -0.451 -10.150 1.00 89.94 102 VAL A C 1
ATOM 730 O O . VAL A 1 102 ? 2.106 -0.788 -11.008 1.00 89.94 102 VAL A O 1
ATOM 733 N N . ALA A 1 103 ? -0.020 -0.403 -10.399 1.00 85.94 103 ALA A N 1
ATOM 734 C CA . ALA A 1 103 ? -0.596 -0.812 -11.678 1.00 85.94 103 ALA A CA 1
ATOM 735 C C . ALA A 1 103 ? -0.124 0.068 -12.851 1.00 85.94 103 ALA A C 1
ATOM 737 O O . ALA A 1 103 ? 0.139 -0.450 -13.936 1.00 85.94 103 ALA A O 1
ATOM 738 N N . ALA A 1 104 ? 0.003 1.382 -12.634 1.00 83.25 104 ALA A N 1
ATOM 739 C CA . ALA A 1 104 ? 0.477 2.320 -13.648 1.00 83.25 104 ALA A CA 1
ATOM 740 C C . ALA A 1 104 ? 1.965 2.134 -13.976 1.00 83.25 104 ALA A C 1
ATOM 742 O O . ALA A 1 104 ? 2.335 2.200 -15.148 1.00 83.25 104 ALA A O 1
ATOM 743 N N . ASN A 1 105 ? 2.804 1.877 -12.966 1.00 76.62 105 ASN A N 1
ATOM 744 C CA . ASN A 1 105 ? 4.235 1.676 -13.172 1.00 76.62 105 ASN A CA 1
ATOM 745 C C . ASN A 1 105 ? 4.496 0.407 -13.972 1.00 76.62 105 ASN A C 1
ATOM 747 O O . ASN A 1 105 ? 5.263 0.440 -14.922 1.00 76.62 105 ASN A O 1
ATOM 751 N N . LEU A 1 106 ? 3.843 -0.704 -13.645 1.00 64.25 106 LEU A N 1
ATOM 752 C CA . LEU A 1 106 ? 4.342 -2.007 -14.067 1.00 64.25 106 LEU A CA 1
ATOM 753 C C . LEU A 1 106 ? 4.255 -2.326 -15.567 1.00 64.25 106 LEU A C 1
ATOM 755 O O . LEU A 1 106 ? 4.876 -3.304 -15.981 1.00 64.25 106 LEU A O 1
ATOM 759 N N . THR A 1 107 ? 3.503 -1.592 -16.402 1.00 64.75 107 THR A N 1
ATOM 760 C CA . THR A 1 107 ? 3.122 -2.067 -17.762 1.00 64.75 107 THR A CA 1
ATOM 761 C C . THR A 1 107 ? 2.733 -3.558 -17.753 1.00 64.75 107 THR A C 1
ATOM 763 O O . THR A 1 107 ? 3.020 -4.301 -18.691 1.00 64.75 107 THR A O 1
ATOM 766 N N . ALA A 1 108 ? 2.191 -4.014 -16.616 1.00 55.34 108 ALA A N 1
ATOM 767 C CA . ALA A 1 108 ? 2.376 -5.386 -16.176 1.00 55.34 108 ALA A CA 1
ATOM 768 C C . ALA A 1 108 ? 1.617 -6.331 -17.105 1.00 55.34 108 ALA A C 1
ATOM 770 O O . ALA A 1 108 ? 0.460 -6.048 -17.438 1.00 55.34 108 ALA A O 1
ATOM 771 N N . PRO A 1 109 ? 2.212 -7.470 -17.492 1.00 63.97 109 PRO A N 1
ATOM 772 C CA . PRO A 1 109 ? 1.426 -8.537 -18.079 1.00 63.97 109 PRO A CA 1
ATOM 773 C C . PRO A 1 109 ? 0.298 -8.925 -17.113 1.00 63.97 109 PRO A C 1
ATOM 775 O O . PRO A 1 109 ? 0.427 -8.807 -15.892 1.00 63.97 109 PRO A O 1
ATOM 778 N N . ALA A 1 110 ? -0.829 -9.371 -17.666 1.00 66.94 110 ALA A N 1
ATOM 779 C CA . ALA A 1 110 ? -1.944 -9.852 -16.858 1.00 66.94 110 ALA A CA 1
ATOM 780 C C . ALA A 1 110 ? -1.451 -10.921 -15.860 1.00 66.94 110 ALA A C 1
ATOM 782 O O . ALA A 1 110 ? -0.796 -11.879 -16.270 1.00 66.94 110 ALA A O 1
ATOM 783 N N . GLY A 1 111 ? -1.764 -10.743 -14.571 1.00 75.25 111 GLY A N 1
ATOM 784 C CA . GLY A 1 111 ? -1.335 -11.648 -13.496 1.00 75.25 111 GLY A CA 1
ATOM 785 C C . GLY A 1 111 ? 0.025 -11.328 -12.864 1.00 75.25 111 GLY A C 1
ATOM 786 O O . GLY A 1 111 ? 0.656 -12.225 -12.310 1.00 75.25 111 GLY A O 1
ATOM 787 N N . ASP A 1 112 ? 0.524 -10.086 -12.946 1.00 85.38 112 ASP A N 1
ATOM 788 C CA . ASP A 1 112 ? 1.717 -9.707 -12.174 1.00 85.38 112 ASP A CA 1
ATOM 789 C C . ASP A 1 112 ? 1.453 -9.885 -10.662 1.00 85.38 112 ASP A C 1
ATOM 791 O O . ASP A 1 112 ? 0.516 -9.278 -10.125 1.00 85.38 112 ASP A O 1
ATOM 795 N N . PRO A 1 113 ? 2.278 -10.676 -9.949 1.00 89.19 113 PRO A N 1
ATOM 796 C CA . PRO A 1 113 ? 2.033 -11.035 -8.553 1.00 89.19 113 PRO A CA 1
ATOM 797 C C . PRO A 1 113 ? 2.013 -9.827 -7.610 1.00 89.19 113 PRO A C 1
ATOM 799 O O . PRO A 1 113 ? 1.374 -9.883 -6.561 1.00 89.19 113 PRO A O 1
ATOM 802 N N . ARG A 1 114 ? 2.670 -8.717 -7.971 1.00 90.69 114 ARG A N 1
ATOM 803 C CA . ARG A 1 114 ? 2.659 -7.480 -7.173 1.00 90.69 114 ARG A CA 1
ATOM 804 C C . ARG A 1 114 ? 1.313 -6.773 -7.251 1.00 90.69 114 ARG A C 1
ATOM 806 O O . ARG A 1 114 ? 0.856 -6.219 -6.255 1.00 90.69 114 ARG A O 1
ATOM 813 N N . VAL A 1 115 ? 0.663 -6.812 -8.415 1.00 91.19 115 VAL A N 1
ATOM 814 C CA . VAL A 1 115 ? -0.697 -6.277 -8.582 1.00 91.19 115 VAL A CA 1
ATOM 815 C C . VAL A 1 115 ? -1.687 -7.143 -7.810 1.00 91.19 115 VAL A C 1
ATOM 817 O O . VAL A 1 115 ? -2.520 -6.612 -7.084 1.00 91.19 115 VAL A O 1
ATOM 820 N N . GLU A 1 116 ? -1.556 -8.468 -7.893 1.00 93.38 116 GLU A N 1
ATOM 82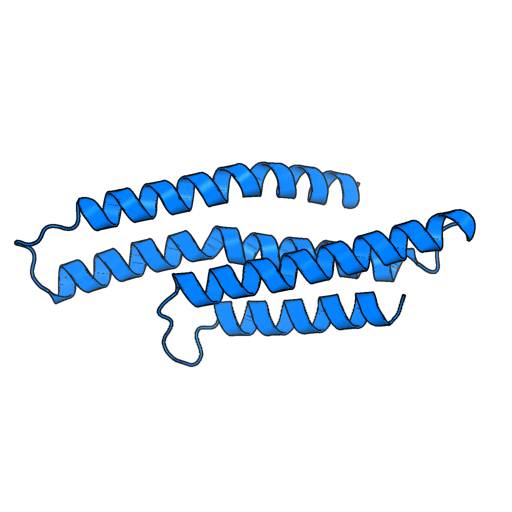1 C CA . GLU A 1 116 ? -2.402 -9.399 -7.135 1.00 93.38 116 GLU A CA 1
ATOM 822 C C . GLU A 1 116 ? -2.229 -9.242 -5.618 1.00 93.38 116 GLU A C 1
ATOM 824 O O . GLU A 1 116 ? -3.199 -9.290 -4.859 1.00 93.38 116 GLU A O 1
ATOM 829 N N . GLU A 1 117 ? -0.996 -9.038 -5.151 1.00 95.50 117 GLU A N 1
ATOM 830 C CA . GLU A 1 117 ? -0.721 -8.701 -3.758 1.00 95.50 117 GLU A CA 1
ATOM 831 C C . GLU A 1 117 ? -1.400 -7.386 -3.365 1.00 95.50 117 GLU A C 1
ATOM 833 O O . GLU A 1 117 ? -2.127 -7.354 -2.368 1.00 95.50 117 GLU A O 1
ATOM 838 N N . ALA A 1 118 ? -1.220 -6.331 -4.165 1.00 96.25 118 ALA A N 1
ATOM 839 C CA . ALA A 1 118 ? -1.812 -5.030 -3.893 1.00 96.25 118 ALA A CA 1
ATOM 840 C C . ALA A 1 118 ? -3.346 -5.102 -3.824 1.00 96.25 118 ALA A C 1
ATOM 842 O O . ALA A 1 118 ? -3.949 -4.559 -2.900 1.00 96.25 118 ALA A O 1
ATOM 843 N N . ASP A 1 119 ? -3.978 -5.823 -4.750 1.00 96.12 119 ASP A N 1
ATOM 844 C CA . ASP A 1 119 ? -5.428 -6.014 -4.791 1.00 96.12 119 ASP A CA 1
ATOM 845 C C . ASP A 1 119 ? -5.949 -6.722 -3.534 1.00 96.12 119 ASP A C 1
ATOM 847 O O . ASP A 1 119 ? -6.938 -6.282 -2.938 1.00 96.12 119 ASP A O 1
ATOM 851 N N . ARG A 1 120 ? -5.266 -7.784 -3.081 1.00 98.12 120 ARG A N 1
ATOM 852 C CA . ARG A 1 120 ? -5.635 -8.494 -1.845 1.00 98.12 120 ARG A CA 1
ATOM 853 C C . ARG A 1 120 ? -5.513 -7.602 -0.613 1.00 98.12 120 ARG A C 1
ATOM 855 O O . ARG A 1 120 ? -6.418 -7.598 0.221 1.00 98.12 120 ARG A O 1
ATOM 862 N N . LEU A 1 121 ? -4.417 -6.853 -0.499 1.00 98.62 121 LEU A N 1
ATOM 863 C CA . LEU A 1 121 ? -4.165 -5.966 0.639 1.00 98.62 121 LEU A CA 1
ATOM 864 C C . LEU A 1 121 ? -5.171 -4.813 0.696 1.00 98.62 121 LEU A C 1
ATOM 866 O O . LEU A 1 121 ? -5.711 -4.527 1.763 1.00 98.62 121 LEU A O 1
ATOM 870 N N . VAL A 1 122 ? -5.489 -4.201 -0.449 1.00 98.69 122 VAL A N 1
ATOM 871 C CA . VAL A 1 122 ? -6.517 -3.152 -0.538 1.00 98.69 122 VAL A CA 1
ATOM 872 C C . VAL A 1 122 ? -7.878 -3.691 -0.112 1.00 98.69 122 VAL A C 1
ATOM 874 O O . VAL A 1 122 ? -8.542 -3.077 0.722 1.00 98.69 122 VAL A O 1
ATOM 877 N N . ALA A 1 123 ? -8.285 -4.855 -0.626 1.00 98.56 123 ALA A N 1
ATOM 878 C CA . ALA A 1 123 ? -9.568 -5.452 -0.267 1.00 98.56 123 ALA A CA 1
ATOM 879 C C . ALA A 1 123 ? -9.675 -5.731 1.243 1.00 98.56 123 ALA A C 1
ATOM 881 O O . ALA A 1 123 ? -10.715 -5.454 1.848 1.00 98.56 123 ALA A O 1
ATOM 882 N N . ALA A 1 124 ? -8.598 -6.236 1.856 1.00 98.50 124 ALA A N 1
ATOM 883 C CA . ALA A 1 124 ? -8.531 -6.468 3.296 1.00 98.50 124 ALA A CA 1
ATOM 884 C C . ALA A 1 124 ? -8.612 -5.155 4.094 1.00 98.50 124 ALA A C 1
ATOM 886 O O . ALA A 1 124 ? -9.452 -5.036 4.987 1.00 98.50 124 ALA A O 1
ATOM 887 N N . ALA A 1 125 ? -7.808 -4.148 3.739 1.00 98.62 125 ALA A N 1
ATOM 888 C CA . ALA A 1 125 ? -7.788 -2.850 4.414 1.00 98.62 125 ALA A CA 1
ATOM 889 C C . ALA A 1 125 ? -9.156 -2.152 4.365 1.00 98.62 125 ALA A C 1
ATOM 891 O O . ALA A 1 125 ? -9.652 -1.657 5.378 1.00 98.62 125 ALA A O 1
ATOM 892 N N . GLU A 1 126 ? -9.810 -2.162 3.202 1.00 98.62 126 GLU A N 1
ATOM 893 C CA . GLU A 1 126 ? -11.149 -1.599 3.054 1.00 98.62 126 GLU A CA 1
ATOM 894 C C . GLU A 1 126 ? -12.209 -2.370 3.849 1.00 98.62 126 GLU A C 1
ATOM 896 O O . GLU A 1 126 ? -13.165 -1.771 4.342 1.00 98.62 126 GLU A O 1
ATOM 901 N N . ALA A 1 127 ? -12.077 -3.695 3.967 1.00 98.62 127 ALA A N 1
ATOM 902 C CA . ALA A 1 127 ? -12.988 -4.492 4.781 1.00 98.62 127 ALA A CA 1
ATOM 903 C C . ALA A 1 127 ? -12.876 -4.123 6.264 1.00 98.62 127 ALA A C 1
ATOM 905 O O . ALA A 1 127 ? -13.909 -3.970 6.913 1.00 98.62 127 ALA A O 1
ATOM 906 N N . VAL A 1 128 ? -11.656 -3.907 6.77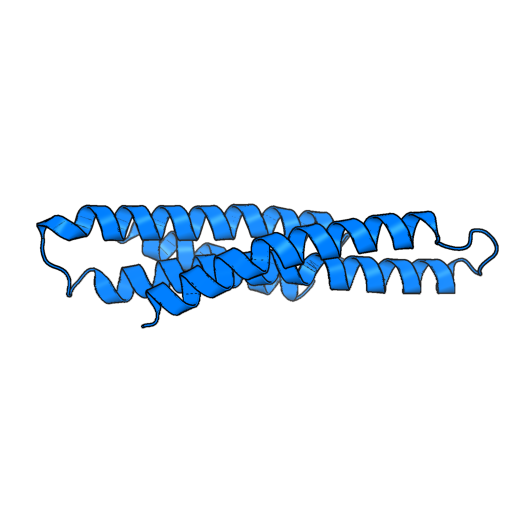2 1.00 98.50 128 VAL A N 1
ATOM 907 C CA . VAL A 1 128 ? -11.454 -3.429 8.146 1.00 98.50 128 VAL A CA 1
ATOM 908 C C . VAL A 1 128 ? -12.034 -2.030 8.320 1.00 98.50 128 VAL A C 1
ATOM 910 O O . VAL A 1 128 ? -12.819 -1.816 9.236 1.00 98.50 128 VAL A O 1
ATOM 913 N N . ALA A 1 129 ? -11.729 -1.098 7.414 1.00 98.12 129 ALA A N 1
ATOM 914 C CA . ALA A 1 129 ? -12.232 0.272 7.504 1.00 98.12 129 ALA A CA 1
ATOM 915 C C . ALA A 1 129 ? -13.770 0.360 7.476 1.00 98.12 129 ALA A C 1
ATOM 917 O O . ALA A 1 129 ? -14.334 1.222 8.136 1.00 98.12 129 ALA A O 1
ATOM 918 N N . ARG A 1 130 ? -14.459 -0.527 6.740 1.00 98.19 130 ARG A N 1
ATOM 919 C CA . ARG A 1 130 ? -15.935 -0.602 6.723 1.00 98.19 130 ARG A CA 1
ATOM 920 C C . ARG A 1 130 ? -16.542 -1.214 7.988 1.00 98.19 130 ARG A C 1
ATOM 922 O O . ARG A 1 130 ? -17.741 -1.056 8.201 1.00 98.19 130 ARG A O 1
ATOM 929 N N . ALA A 1 131 ? -15.765 -1.980 8.749 1.00 97.12 131 ALA A N 1
ATOM 930 C CA . ALA A 1 131 ? -16.230 -2.672 9.949 1.00 97.12 131 ALA A CA 1
ATOM 931 C C . ALA A 1 131 ? -16.092 -1.830 11.230 1.00 97.12 131 ALA A C 1
ATOM 933 O O . ALA A 1 131 ? -16.598 -2.247 12.273 1.00 97.12 131 ALA A O 1
ATOM 934 N N . LEU A 1 132 ? -15.404 -0.686 11.147 1.00 94.44 132 LEU A N 1
ATOM 935 C CA . LEU A 1 132 ? -15.215 0.294 12.220 1.00 94.44 132 LEU A CA 1
ATOM 936 C C . LEU A 1 132 ? -16.229 1.435 12.116 1.00 94.44 132 LEU A C 1
ATOM 938 O O . LEU A 1 132 ? -16.640 1.929 13.190 1.00 94.44 132 LEU A O 1
#